Protein AF-A0A9D5FS60-F1 (afdb_monomer)

Foldseek 3Di:
DLLVVLVVQLVVVLVVCVVVVVVVLNVLSCVLSVCSVVCVVPPDPPVLVSNLVSVVVSCVVPVPDGDPSNVSSPDPDNPPD

pLDDT: mean 83.56, std 12.33, range [43.81, 96.12]

Secondary structure (DSSP, 8-state):
-HHHHHHHHHHHHHHHHHHTT-HHHHHHHHHHHTTHHHHHHS--TTHHHHHHHHHHHHHHH--SSS--HHHHHH-S-TT--

Nearest PDB structures (foldseek):
  8ubd-assembly1_C  TM=4.382E-01  e=5.506E+00  Bordetella phage BPP-1

Structure (mmCIF, N/CA/C/O backbone):
data_AF-A0A9D5FS60-F1
#
_entry.id   AF-A0A9D5FS60-F1
#
loop_
_atom_site.group_PDB
_atom_site.id
_atom_site.type_symbol
_atom_site.label_atom_id
_atom_site.label_alt_id
_atom_site.label_comp_id
_atom_site.label_asym_id
_atom_site.label_entity_id
_atom_site.label_seq_id
_atom_site.pdbx_PDB_ins_code
_atom_site.Cartn_x
_atom_site.Cartn_y
_atom_site.Cartn_z
_atom_site.occupancy
_atom_site.B_iso_or_equiv
_atom_site.auth_seq_id
_atom_site.auth_comp_id
_atom_site.auth_asym_id
_atom_site.auth_atom_id
_atom_site.pdbx_PDB_model_num
ATOM 1 N N . MET A 1 1 ? 6.978 -10.434 -11.509 1.00 63.78 1 MET A N 1
ATOM 2 C CA . MET A 1 1 ? 6.687 -11.312 -10.348 1.00 63.78 1 MET A CA 1
ATOM 3 C C . MET A 1 1 ? 6.637 -10.565 -9.013 1.00 63.78 1 MET A C 1
ATOM 5 O O . MET A 1 1 ? 5.628 -10.686 -8.337 1.00 63.78 1 MET A O 1
ATOM 9 N N . ARG A 1 2 ? 7.640 -9.754 -8.633 1.00 77.69 2 ARG A N 1
ATOM 10 C CA . ARG A 1 2 ? 7.651 -9.057 -7.323 1.00 77.69 2 ARG A CA 1
ATOM 11 C C . ARG A 1 2 ? 6.475 -8.102 -7.088 1.00 77.69 2 ARG A C 1
ATOM 13 O O . ARG A 1 2 ? 5.845 -8.170 -6.045 1.00 77.69 2 ARG A O 1
ATOM 20 N N . LEU A 1 3 ? 6.132 -7.267 -8.068 1.00 82.44 3 LEU A N 1
ATOM 21 C CA . LEU A 1 3 ? 4.991 -6.347 -7.956 1.00 82.44 3 LEU A CA 1
ATOM 22 C C . LEU A 1 3 ? 3.643 -7.071 -7.827 1.00 82.44 3 LEU A C 1
ATOM 24 O O . LEU A 1 3 ? 2.803 -6.668 -7.034 1.00 82.44 3 LEU A O 1
ATOM 28 N N . LEU A 1 4 ? 3.456 -8.173 -8.563 1.00 85.19 4 LEU A N 1
ATOM 29 C CA . LEU A 1 4 ? 2.265 -9.022 -8.435 1.00 85.19 4 LEU A CA 1
ATOM 30 C C . LEU A 1 4 ? 2.177 -9.651 -7.041 1.00 85.19 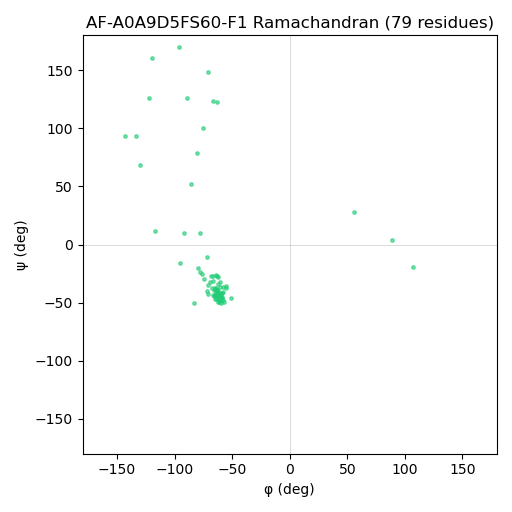4 LEU A C 1
ATOM 32 O O . LEU A 1 4 ? 1.094 -9.728 -6.472 1.00 85.19 4 LEU A O 1
ATOM 36 N N . PHE A 1 5 ? 3.314 -10.063 -6.474 1.00 84.44 5 PHE A N 1
ATOM 37 C CA . PHE A 1 5 ? 3.372 -10.556 -5.101 1.00 84.44 5 PHE A CA 1
ATOM 38 C C . PHE A 1 5 ? 3.012 -9.460 -4.086 1.00 84.44 5 PHE A C 1
ATOM 40 O O . PHE A 1 5 ? 2.218 -9.709 -3.182 1.00 84.44 5 PHE A O 1
ATOM 47 N N . ILE A 1 6 ? 3.526 -8.239 -4.262 1.00 87.25 6 ILE A N 1
ATOM 48 C CA . ILE A 1 6 ? 3.177 -7.083 -3.419 1.00 87.25 6 ILE A CA 1
ATOM 49 C C . ILE A 1 6 ? 1.680 -6.788 -3.499 1.00 87.25 6 ILE A C 1
ATOM 51 O O . ILE A 1 6 ? 1.039 -6.679 -2.459 1.00 87.25 6 ILE A O 1
ATOM 55 N N . LEU A 1 7 ? 1.106 -6.747 -4.705 1.00 90.38 7 LEU A N 1
ATOM 56 C CA . LEU A 1 7 ? -0.337 -6.590 -4.900 1.00 90.38 7 LEU A CA 1
ATOM 57 C C . LEU A 1 7 ? -1.124 -7.703 -4.206 1.00 90.38 7 LEU A C 1
ATOM 59 O O . LEU A 1 7 ? -2.063 -7.419 -3.469 1.00 90.38 7 LEU A O 1
ATOM 63 N N . HIS A 1 8 ? -0.722 -8.963 -4.380 1.00 89.81 8 HIS A N 1
ATOM 64 C CA . HIS A 1 8 ? -1.367 -10.091 -3.713 1.00 89.81 8 HIS A CA 1
ATOM 65 C C . HIS A 1 8 ? -1.360 -9.929 -2.185 1.00 89.81 8 HIS A C 1
ATOM 67 O O . HIS A 1 8 ? -2.405 -10.049 -1.547 1.00 89.81 8 HIS A O 1
ATOM 73 N N . ARG A 1 9 ? -0.205 -9.617 -1.584 1.00 90.25 9 ARG A N 1
ATOM 74 C CA . ARG A 1 9 ? -0.089 -9.417 -0.130 1.00 90.25 9 ARG A CA 1
ATOM 75 C C . ARG A 1 9 ? -0.859 -8.192 0.348 1.00 90.25 9 ARG A C 1
ATOM 77 O O . ARG A 1 9 ? -1.518 -8.272 1.379 1.00 90.25 9 ARG A O 1
ATOM 84 N N . GLY A 1 10 ? -0.840 -7.113 -0.427 1.00 92.19 10 GLY A N 1
ATOM 85 C CA . GLY A 1 10 ? -1.621 -5.911 -0.170 1.00 92.19 10 GLY A CA 1
ATOM 86 C C . GLY A 1 10 ? -3.120 -6.200 -0.112 1.00 92.19 10 GLY A C 1
ATOM 87 O O . GLY A 1 10 ? -3.785 -5.826 0.848 1.00 92.19 10 GLY A O 1
ATOM 88 N N . LEU A 1 11 ? -3.643 -6.973 -1.067 1.00 94.00 11 LEU A N 1
ATOM 89 C CA . LEU A 1 11 ? -5.045 -7.406 -1.071 1.00 94.00 11 LEU A CA 1
ATOM 90 C C . LEU A 1 11 ? -5.390 -8.302 0.131 1.00 94.00 11 LEU A C 1
ATOM 92 O O . LEU A 1 11 ? -6.471 -8.175 0.711 1.00 94.00 11 LEU A O 1
ATOM 96 N N . VAL A 1 12 ? -4.478 -9.195 0.533 1.00 93.50 12 VAL A N 1
ATOM 97 C CA . VAL A 1 12 ? -4.658 -10.017 1.741 1.00 93.50 12 VAL A CA 1
ATOM 98 C C . VAL A 1 12 ? -4.740 -9.138 2.991 1.00 93.50 12 VAL A C 1
ATOM 100 O O . VAL A 1 12 ? -5.620 -9.361 3.822 1.00 93.50 12 VAL A O 1
ATOM 103 N N . GLU A 1 13 ? -3.871 -8.135 3.120 1.00 93.44 13 GLU A N 1
ATOM 104 C CA . GLU A 1 13 ? -3.879 -7.210 4.257 1.00 93.44 13 GLU A CA 1
ATOM 105 C C . GLU A 1 13 ? -5.131 -6.331 4.267 1.00 93.44 13 GLU A C 1
ATOM 107 O O . GLU A 1 13 ? -5.784 -6.246 5.303 1.00 93.44 13 GLU A O 1
ATOM 112 N N . ILE A 1 14 ? -5.554 -5.791 3.117 1.00 94.88 14 ILE A N 1
ATOM 113 C CA . ILE A 1 14 ? -6.826 -5.060 2.976 1.00 94.88 14 ILE A CA 1
ATOM 114 C C . ILE A 1 14 ? -7.995 -5.882 3.530 1.00 94.88 14 ILE A C 1
ATOM 116 O O . ILE A 1 14 ? -8.800 -5.366 4.306 1.00 94.88 14 ILE A O 1
ATOM 120 N N . ARG A 1 15 ? -8.077 -7.176 3.191 1.00 95.19 15 ARG A N 1
ATOM 121 C CA . ARG A 1 15 ? -9.140 -8.058 3.695 1.00 95.19 15 ARG A CA 1
ATOM 122 C C . ARG A 1 15 ? -9.096 -8.208 5.218 1.00 95.19 15 ARG A C 1
ATOM 124 O O . ARG A 1 15 ? -10.146 -8.184 5.860 1.00 95.19 15 ARG A O 1
ATOM 131 N N . LEU A 1 16 ? -7.906 -8.376 5.797 1.00 94.19 16 LEU A N 1
ATOM 132 C CA . LEU A 1 16 ? -7.734 -8.495 7.251 1.00 94.19 16 LEU A CA 1
ATOM 133 C C . LEU A 1 16 ? -8.109 -7.189 7.966 1.00 94.19 16 LEU A C 1
ATOM 135 O O . LEU A 1 16 ? -8.833 -7.212 8.960 1.00 94.19 16 LEU A O 1
ATOM 139 N N . LEU A 1 17 ? -7.671 -6.052 7.427 1.00 95.00 17 LEU A N 1
ATOM 140 C CA . LEU A 1 17 ? -7.961 -4.722 7.957 1.00 95.00 17 LEU A CA 1
ATOM 141 C C . LEU A 1 17 ? -9.453 -4.387 7.893 1.00 95.00 17 LEU A C 1
ATOM 143 O O . LEU A 1 17 ? -9.997 -3.849 8.859 1.00 95.00 17 LEU A O 1
ATOM 147 N N . ALA A 1 18 ? -10.124 -4.747 6.797 1.00 93.88 18 ALA A N 1
ATOM 148 C CA . ALA A 1 18 ? -11.567 -4.589 6.654 1.00 93.88 18 ALA A CA 1
ATOM 149 C C . ALA A 1 18 ? -12.328 -5.402 7.715 1.00 93.88 18 ALA A C 1
ATOM 151 O O . ALA A 1 18 ? -13.218 -4.867 8.372 1.00 93.88 18 ALA A O 1
ATOM 152 N N . GLY A 1 19 ? -11.928 -6.659 7.955 1.00 93.62 19 GLY A N 1
ATOM 153 C CA . GLY A 1 19 ? -12.511 -7.498 9.012 1.00 93.62 19 GLY A CA 1
ATOM 154 C C . GLY A 1 19 ? -12.298 -6.950 10.429 1.00 93.62 19 GLY A C 1
ATOM 155 O O . GLY A 1 19 ? -13.119 -7.184 11.310 1.00 93.62 19 GLY A O 1
ATOM 156 N N . ALA A 1 20 ? -11.227 -6.182 10.643 1.00 93.62 20 ALA A N 1
ATOM 157 C CA . ALA A 1 20 ? -10.926 -5.500 11.900 1.00 93.62 20 ALA A CA 1
ATOM 158 C C . ALA A 1 20 ? -11.482 -4.059 11.977 1.00 93.62 20 ALA A C 1
ATOM 160 O O . ALA A 1 20 ? -11.105 -3.311 12.883 1.00 93.62 20 ALA A O 1
ATOM 161 N N . CYS A 1 21 ? -12.334 -3.643 11.031 1.00 93.62 21 CYS A N 1
ATOM 162 C CA . CYS A 1 21 ? -12.904 -2.291 10.930 1.00 93.62 21 CYS A CA 1
ATOM 163 C C . CYS A 1 21 ? -11.854 -1.159 10.867 1.00 93.62 21 CYS A C 1
ATOM 165 O O . CYS A 1 21 ? -12.111 -0.023 11.277 1.00 93.62 21 CYS A O 1
ATOM 167 N N . ARG A 1 22 ? -10.654 -1.434 10.341 1.00 93.19 22 ARG A N 1
ATOM 168 C CA . ARG A 1 22 ? -9.548 -0.467 10.197 1.00 93.19 22 ARG A CA 1
ATOM 169 C C . ARG A 1 22 ? -9.663 0.333 8.894 1.00 93.19 22 ARG A C 1
ATOM 171 O O . ARG A 1 22 ? -8.705 0.435 8.134 1.00 93.19 22 ARG A O 1
ATOM 178 N N . ASN A 1 23 ? -10.825 0.932 8.639 1.00 94.19 23 ASN A N 1
ATOM 179 C CA . ASN A 1 23 ? -11.179 1.520 7.335 1.00 94.19 23 ASN A CA 1
ATOM 180 C C . ASN A 1 23 ? -10.171 2.558 6.816 1.00 94.19 23 ASN A C 1
ATOM 182 O O . ASN A 1 23 ? -9.868 2.576 5.630 1.00 94.19 23 ASN A O 1
ATOM 186 N N . LYS A 1 24 ? -9.598 3.385 7.699 1.00 95.19 24 LYS A N 1
ATOM 187 C CA . LYS A 1 24 ? -8.571 4.362 7.303 1.00 95.19 24 LYS A CA 1
ATOM 188 C C . LYS A 1 24 ? -7.309 3.684 6.758 1.00 95.19 24 LYS A C 1
ATOM 190 O O . LYS A 1 24 ? -6.796 4.093 5.728 1.00 95.19 24 LYS A O 1
ATOM 195 N N . GLN A 1 25 ? -6.858 2.622 7.424 1.00 94.94 25 GLN A N 1
ATOM 196 C CA . GLN A 1 25 ? -5.683 1.863 7.001 1.00 94.94 25 GLN A CA 1
ATOM 197 C C . GLN A 1 25 ? -5.950 1.086 5.705 1.00 94.94 25 GLN A C 1
ATOM 199 O O . GLN A 1 25 ? -5.047 0.945 4.892 1.00 94.94 25 GLN A O 1
ATOM 204 N N . VAL A 1 26 ? -7.193 0.636 5.482 1.00 95.31 26 VAL A N 1
ATOM 205 C CA . VAL A 1 26 ? -7.615 0.064 4.193 1.00 95.31 26 VAL A CA 1
ATOM 206 C C . VAL A 1 26 ? -7.444 1.079 3.064 1.00 95.31 26 VAL A C 1
ATOM 208 O O . VAL A 1 26 ? -6.831 0.741 2.057 1.00 95.31 26 VAL A O 1
ATOM 211 N N . SER A 1 27 ? -7.956 2.303 3.231 1.00 96.12 27 SER A N 1
ATOM 212 C CA . SER A 1 27 ? -7.81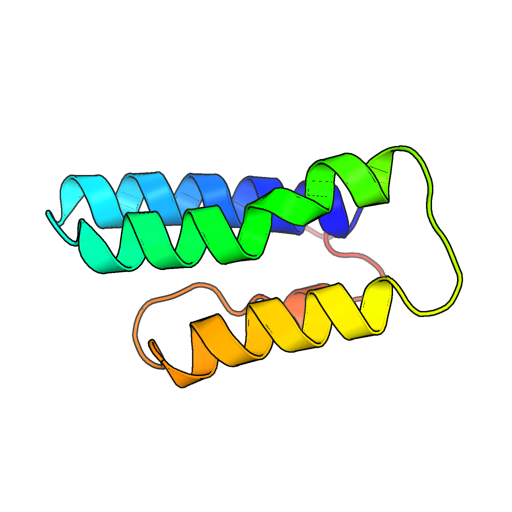2 3.361 2.223 1.00 96.12 27 SER A CA 1
ATOM 213 C C . SER A 1 27 ? -6.346 3.706 1.979 1.00 96.12 27 SER A C 1
ATOM 215 O O . SER A 1 27 ? -5.896 3.657 0.844 1.00 96.12 27 SER A O 1
ATOM 217 N N . ASP A 1 28 ? -5.577 3.935 3.047 1.00 94.75 28 ASP A N 1
ATOM 218 C CA . ASP A 1 28 ? -4.157 4.278 2.931 1.00 94.75 28 ASP A CA 1
ATOM 219 C C . ASP A 1 28 ? -3.334 3.173 2.235 1.00 94.75 28 ASP A C 1
ATOM 221 O O . ASP A 1 28 ? -2.411 3.470 1.477 1.00 94.75 28 ASP A O 1
ATOM 225 N N . LEU A 1 29 ? -3.658 1.895 2.475 1.00 94.38 29 LEU A N 1
ATOM 226 C CA . LEU A 1 29 ? -3.011 0.777 1.785 1.00 94.38 29 LEU A CA 1
ATOM 227 C C . LEU A 1 2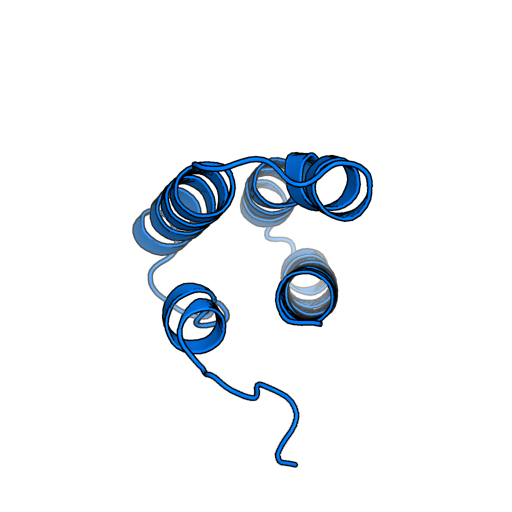9 ? -3.445 0.685 0.317 1.00 94.38 29 LEU A C 1
ATOM 229 O O . LEU A 1 29 ? -2.615 0.406 -0.543 1.00 94.38 29 LEU A O 1
ATOM 233 N N . ALA A 1 30 ? -4.725 0.909 0.016 1.00 94.56 30 ALA A N 1
ATOM 234 C CA . ALA A 1 30 ? -5.215 0.914 -1.360 1.00 94.56 30 ALA A CA 1
ATOM 235 C C . ALA A 1 30 ?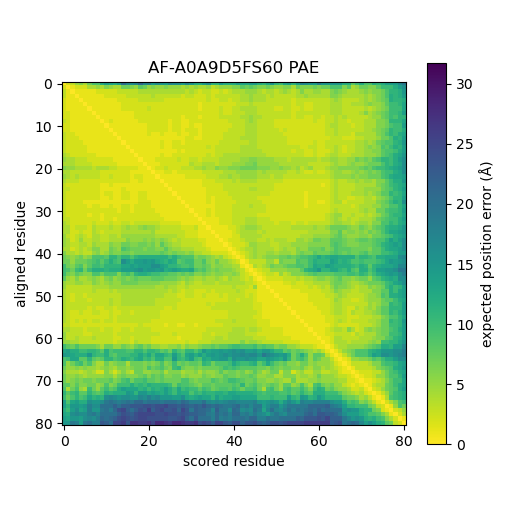 -4.526 2.008 -2.191 1.00 94.56 30 ALA A C 1
ATOM 237 O O . ALA A 1 30 ? -4.025 1.707 -3.274 1.00 94.56 30 ALA A O 1
ATOM 238 N N . ASP A 1 31 ? -4.406 3.218 -1.641 1.00 93.69 31 ASP A N 1
ATOM 239 C CA . ASP A 1 31 ? -3.723 4.346 -2.282 1.00 93.69 31 ASP A CA 1
ATOM 240 C C . ASP A 1 31 ? -2.241 4.023 -2.549 1.00 93.69 31 ASP A C 1
ATOM 242 O O . ASP A 1 31 ? -1.716 4.275 -3.633 1.00 93.69 31 ASP A O 1
ATOM 246 N N . ALA A 1 32 ? -1.556 3.381 -1.594 1.00 92.38 32 ALA A N 1
ATOM 247 C CA . ALA A 1 32 ? -0.158 2.975 -1.763 1.00 92.38 32 ALA A CA 1
ATOM 248 C C . ALA A 1 32 ? 0.049 1.926 -2.876 1.00 92.38 32 ALA A C 1
ATOM 250 O O . ALA A 1 32 ? 1.138 1.837 -3.450 1.00 92.38 32 ALA A O 1
ATOM 251 N N . LEU A 1 33 ? -0.974 1.121 -3.182 1.00 92.50 33 LEU A N 1
ATOM 252 C CA . LEU A 1 33 ? -0.921 0.059 -4.192 1.00 92.50 33 LEU A CA 1
ATOM 253 C C . LEU A 1 33 ? -1.444 0.501 -5.566 1.00 92.50 33 LEU A C 1
ATOM 255 O O . LEU A 1 33 ? -1.178 -0.191 -6.551 1.00 92.50 33 LEU A O 1
ATOM 259 N N . GLU A 1 34 ? -2.163 1.624 -5.648 1.00 91.69 34 GLU A N 1
ATOM 260 C CA . GLU A 1 34 ? -2.895 2.083 -6.839 1.00 91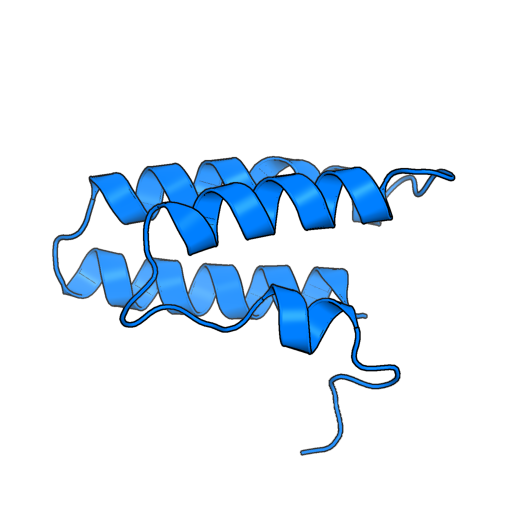.69 34 GLU A CA 1
ATOM 261 C C . GLU A 1 34 ? -2.012 2.207 -8.087 1.00 91.69 34 GLU A C 1
ATOM 263 O O . GLU A 1 34 ? -2.439 1.886 -9.196 1.00 91.69 34 GLU A O 1
ATOM 268 N N . LEU A 1 35 ? -0.757 2.624 -7.914 1.00 86.00 35 LEU A N 1
ATOM 269 C CA . LEU A 1 35 ? 0.168 2.834 -9.028 1.00 86.00 35 LEU A CA 1
ATOM 270 C C . LEU A 1 35 ? 0.760 1.523 -9.565 1.00 86.00 35 LEU A C 1
ATOM 272 O O . LEU A 1 35 ? 1.146 1.453 -10.731 1.00 86.00 35 LEU A O 1
ATOM 276 N N . ILE A 1 36 ? 0.801 0.456 -8.759 1.00 87.12 36 ILE A N 1
ATOM 277 C CA . ILE A 1 36 ? 1.491 -0.796 -9.108 1.00 87.12 36 ILE A CA 1
ATOM 278 C C . ILE A 1 36 ? 0.939 -1.455 -10.390 1.00 87.12 36 ILE A C 1
ATOM 280 O O . ILE A 1 36 ? 1.748 -1.903 -11.206 1.00 87.12 36 ILE A O 1
ATOM 284 N N . PRO A 1 37 ? -0.386 -1.524 -10.635 1.00 86.31 37 PRO A N 1
ATOM 285 C CA . PRO A 1 37 ? -0.929 -2.027 -11.897 1.00 86.31 37 PRO A CA 1
ATOM 286 C C . PRO A 1 37 ? -0.450 -1.257 -13.133 1.00 86.31 37 PRO A C 1
ATOM 288 O O . PRO A 1 37 ? -0.195 -1.875 -14.164 1.00 86.31 37 PRO A O 1
ATOM 291 N N . GLY A 1 38 ? -0.288 0.067 -13.035 1.00 85.12 38 GLY A N 1
ATOM 292 C CA . GLY A 1 38 ? 0.268 0.882 -14.120 1.00 85.12 38 GLY A CA 1
ATOM 293 C C . GLY A 1 38 ? 1.724 0.515 -14.412 1.00 85.12 38 GLY A C 1
ATOM 294 O O . GLY A 1 38 ? 2.089 0.281 -15.561 1.00 85.12 38 GLY A O 1
ATOM 295 N N . LEU A 1 39 ? 2.517 0.336 -13.354 1.00 83.38 39 LEU A N 1
ATOM 296 C CA . LEU A 1 39 ? 3.928 -0.057 -13.442 1.00 83.38 39 LEU A CA 1
ATOM 297 C C . LEU A 1 39 ? 4.130 -1.482 -13.979 1.00 83.38 39 LEU A C 1
ATOM 299 O O . LEU A 1 39 ? 5.162 -1.794 -14.565 1.00 83.38 39 LEU A O 1
ATOM 303 N N . LEU A 1 40 ? 3.152 -2.374 -13.787 1.00 80.81 40 LEU A N 1
ATOM 304 C CA . LEU A 1 40 ? 3.170 -3.715 -14.380 1.00 80.81 40 LEU A CA 1
ATOM 305 C C . LEU A 1 40 ? 3.007 -3.695 -15.902 1.00 80.81 40 LEU A C 1
ATOM 307 O O . LEU A 1 40 ? 3.438 -4.644 -16.558 1.00 80.81 40 LEU A O 1
ATOM 311 N N . LYS A 1 41 ? 2.350 -2.666 -16.442 1.00 82.75 41 LYS A N 1
ATOM 312 C CA . LYS A 1 41 ? 2.099 -2.521 -17.874 1.00 82.75 41 LYS A CA 1
ATOM 313 C C . LYS A 1 41 ? 3.304 -1.906 -18.582 1.00 82.75 41 LYS A C 1
ATOM 315 O O . LYS A 1 41 ? 3.771 -2.483 -19.557 1.00 82.75 41 LYS A O 1
ATOM 320 N N . ASP A 1 42 ? 3.804 -0.786 -18.062 1.00 80.25 42 ASP A N 1
ATOM 321 C CA . ASP A 1 42 ? 4.860 0.014 -18.687 1.00 80.25 42 ASP A CA 1
ATOM 322 C C . ASP A 1 42 ? 5.928 0.373 -17.636 1.00 80.25 42 ASP A C 1
ATOM 324 O O . ASP A 1 42 ? 5.788 1.345 -16.897 1.00 80.25 42 ASP A O 1
ATOM 328 N N . TRP A 1 43 ? 6.980 -0.447 -17.545 1.00 80.62 43 TRP A N 1
ATOM 329 C CA . TRP A 1 43 ? 8.047 -0.301 -16.547 1.00 80.62 43 TRP A CA 1
ATOM 330 C C . TRP A 1 43 ? 9.183 0.597 -17.050 1.00 80.62 43 TRP A C 1
ATOM 332 O O . TRP A 1 43 ? 9.787 0.309 -18.086 1.00 80.62 43 TRP A O 1
ATOM 342 N N . HIS A 1 44 ? 9.521 1.626 -16.278 1.00 80.75 44 HIS A N 1
ATOM 343 C CA . HIS A 1 44 ? 10.588 2.583 -16.554 1.00 80.75 44 HIS A CA 1
ATOM 344 C C . HIS A 1 44 ? 11.660 2.586 -15.454 1.00 80.75 44 HIS A C 1
ATOM 346 O O . HIS A 1 44 ? 11.457 2.144 -14.317 1.00 80.75 44 HIS A O 1
ATOM 352 N N . ASP A 1 45 ? 12.836 3.110 -15.798 1.00 75.56 45 ASP A N 1
ATOM 353 C CA . ASP A 1 45 ? 13.906 3.332 -14.831 1.00 75.56 45 ASP A CA 1
ATOM 354 C C . ASP A 1 45 ? 13.459 4.358 -13.775 1.00 75.56 45 ASP A C 1
ATOM 356 O O . ASP A 1 45 ? 13.095 5.486 -14.097 1.00 75.56 45 ASP A O 1
ATOM 360 N N . GLY A 1 46 ? 13.494 3.962 -12.498 1.00 75.12 46 GLY A N 1
ATOM 361 C CA . GLY A 1 46 ? 13.076 4.790 -11.355 1.00 75.12 46 GLY A CA 1
ATOM 362 C C . GLY A 1 46 ? 11.748 4.377 -10.711 1.00 75.12 46 GLY A C 1
ATOM 363 O O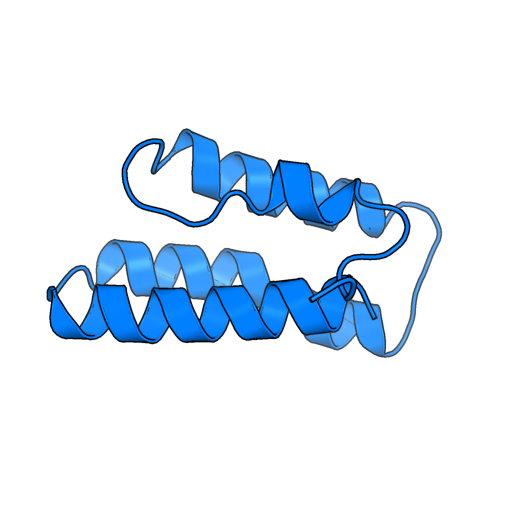 . GLY A 1 46 ? 11.546 4.643 -9.524 1.00 75.12 46 GLY A O 1
ATOM 364 N N . ASP A 1 47 ? 10.902 3.621 -11.414 1.00 82.62 47 ASP A N 1
ATOM 365 C CA . ASP A 1 47 ? 9.592 3.182 -10.907 1.00 82.62 47 ASP A CA 1
ATOM 366 C C . ASP A 1 47 ? 9.709 2.325 -9.636 1.00 82.62 47 ASP A C 1
ATOM 368 O O . ASP A 1 47 ? 8.880 2.396 -8.726 1.00 82.62 47 ASP A O 1
ATOM 372 N N . MET A 1 48 ? 10.793 1.550 -9.515 1.00 81.44 48 MET A N 1
ATOM 373 C CA . MET A 1 48 ? 11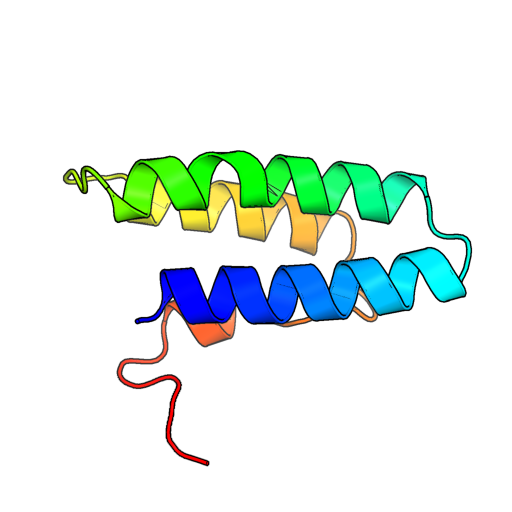.061 0.759 -8.311 1.00 81.44 48 MET A CA 1
ATOM 374 C C . MET A 1 48 ? 11.281 1.628 -7.070 1.00 81.44 48 MET A C 1
ATOM 376 O O . MET A 1 48 ? 10.847 1.248 -5.982 1.00 81.44 48 MET A O 1
ATOM 380 N N . GLU A 1 49 ? 11.945 2.777 -7.212 1.00 85.31 49 GLU A N 1
ATOM 381 C CA . GLU A 1 49 ? 12.161 3.693 -6.089 1.00 85.31 49 GLU A CA 1
ATOM 382 C C . GLU A 1 49 ? 10.857 4.374 -5.684 1.00 85.31 49 GLU A C 1
ATOM 384 O O . GLU A 1 49 ? 10.609 4.559 -4.492 1.00 85.31 49 GLU A O 1
ATOM 389 N N . GLN A 1 50 ? 9.978 4.665 -6.647 1.00 85.88 50 GLN A N 1
ATOM 390 C CA . GLN A 1 50 ? 8.654 5.203 -6.355 1.00 85.88 50 GLN A CA 1
ATOM 391 C C . GLN A 1 50 ? 7.805 4.197 -5.566 1.00 85.88 50 GLN A C 1
ATOM 393 O O . GLN A 1 50 ? 7.259 4.543 -4.518 1.00 85.88 50 GLN A O 1
ATOM 398 N N . VAL A 1 51 ? 7.767 2.930 -5.998 1.00 86.25 51 VAL A N 1
ATOM 399 C CA . VAL A 1 51 ? 7.087 1.847 -5.260 1.00 86.25 51 VAL A CA 1
ATOM 400 C C . VAL A 1 51 ? 7.674 1.688 -3.863 1.00 86.25 51 VAL A C 1
ATOM 402 O O . VAL A 1 51 ? 6.934 1.587 -2.885 1.00 86.25 51 VAL A O 1
ATOM 405 N N . ARG A 1 52 ? 9.006 1.699 -3.744 1.00 87.38 52 ARG A N 1
ATOM 406 C CA . ARG A 1 52 ? 9.685 1.607 -2.450 1.00 87.38 52 ARG A CA 1
ATOM 407 C C . ARG A 1 52 ? 9.297 2.767 -1.536 1.00 87.38 52 ARG A C 1
ATOM 409 O O . ARG A 1 52 ? 9.014 2.537 -0.365 1.00 87.38 52 ARG A O 1
ATOM 416 N N . SER A 1 53 ? 9.268 3.989 -2.061 1.00 89.81 53 SER A N 1
ATOM 417 C CA . SER A 1 53 ? 8.903 5.188 -1.306 1.00 89.81 53 SER A CA 1
ATOM 418 C C . SER A 1 53 ? 7.475 5.097 -0.764 1.00 89.81 53 SER A C 1
ATOM 420 O O . SER A 1 53 ? 7.275 5.284 0.433 1.00 89.81 53 SER A O 1
ATOM 422 N N . LEU A 1 54 ? 6.508 4.709 -1.598 1.00 89.75 54 LEU A N 1
ATOM 423 C CA . LEU A 1 54 ? 5.099 4.594 -1.206 1.00 89.75 54 LEU A CA 1
ATOM 424 C C . LEU A 1 54 ? 4.872 3.510 -0.150 1.00 89.75 54 LEU A C 1
ATOM 426 O O . LEU A 1 54 ? 4.229 3.757 0.871 1.00 89.75 54 LEU A O 1
ATOM 430 N N . LEU A 1 55 ? 5.456 2.326 -0.358 1.00 89.38 55 LEU A N 1
ATOM 431 C CA . LEU A 1 55 ? 5.383 1.231 0.610 1.00 89.38 55 LEU A CA 1
ATOM 432 C C . LEU A 1 55 ? 6.041 1.614 1.937 1.00 89.38 55 LEU A C 1
ATOM 434 O O . LEU A 1 55 ? 5.496 1.314 2.998 1.00 89.38 55 LEU A O 1
ATOM 438 N N . LYS A 1 56 ? 7.172 2.326 1.887 1.00 90.81 56 LYS A N 1
ATOM 439 C CA . LYS A 1 56 ? 7.833 2.853 3.081 1.00 90.81 56 LYS A CA 1
ATOM 440 C C . LYS A 1 56 ? 6.942 3.847 3.819 1.00 90.81 56 LYS A C 1
ATOM 442 O O . LYS A 1 56 ? 6.781 3.719 5.025 1.00 90.81 56 LYS A O 1
ATOM 447 N N . THR A 1 57 ? 6.330 4.800 3.117 1.00 91.88 57 THR A N 1
ATOM 448 C CA . THR A 1 57 ? 5.411 5.771 3.728 1.00 91.88 57 THR A CA 1
ATOM 449 C C . THR A 1 57 ? 4.237 5.081 4.420 1.00 91.88 57 THR A C 1
ATOM 451 O O . THR A 1 57 ? 3.879 5.465 5.534 1.00 91.88 57 THR A O 1
ATOM 454 N N . TYR A 1 58 ? 3.666 4.043 3.803 1.00 92.00 58 TYR A N 1
ATOM 455 C CA . TYR A 1 58 ? 2.617 3.243 4.432 1.00 92.00 58 TYR A CA 1
ATOM 456 C C . TYR A 1 58 ? 3.120 2.531 5.699 1.00 92.00 58 TYR A C 1
ATOM 458 O O . TYR A 1 58 ? 2.500 2.643 6.757 1.00 92.00 58 TYR A O 1
ATOM 466 N N . GLN A 1 59 ? 4.261 1.840 5.626 1.00 90.31 59 GLN A N 1
ATOM 467 C CA . GLN A 1 59 ? 4.806 1.087 6.760 1.00 90.31 59 GLN A CA 1
ATOM 468 C C . GLN A 1 59 ? 5.268 1.980 7.917 1.00 90.31 59 GLN A C 1
ATOM 470 O O . GLN A 1 59 ? 5.036 1.639 9.074 1.00 90.31 59 GLN A O 1
ATOM 475 N N . ASP A 1 60 ? 5.850 3.145 7.631 1.00 91.69 60 ASP A N 1
ATOM 476 C CA . ASP A 1 60 ? 6.225 4.127 8.654 1.00 91.69 60 ASP A CA 1
ATOM 477 C C . ASP A 1 60 ? 4.985 4.642 9.409 1.00 91.69 60 ASP A C 1
ATOM 479 O O . ASP A 1 60 ? 5.039 4.902 10.612 1.00 91.69 60 ASP A O 1
ATOM 483 N N . LYS A 1 61 ? 3.844 4.763 8.714 1.00 92.25 61 LYS A N 1
ATOM 484 C CA . LYS A 1 61 ? 2.556 5.160 9.302 1.00 92.25 61 LYS A CA 1
ATOM 485 C C . LYS A 1 61 ? 1.916 4.035 10.126 1.00 92.25 61 LYS A C 1
ATOM 487 O O . LYS A 1 61 ? 1.203 4.322 11.089 1.00 92.25 61 LYS A O 1
ATOM 492 N N . TYR A 1 62 ? 2.181 2.777 9.770 1.00 90.81 62 TYR A N 1
ATOM 493 C CA . TYR A 1 62 ? 1.609 1.577 10.389 1.00 90.81 62 TYR A CA 1
ATOM 494 C C . TYR A 1 62 ? 2.685 0.540 10.763 1.00 90.81 62 TYR A C 1
ATOM 496 O O . TYR A 1 62 ? 2.718 -0.554 10.199 1.00 90.81 62 TYR A O 1
ATOM 504 N N . PRO A 1 63 ? 3.547 0.836 11.755 1.00 80.50 63 PRO A N 1
ATOM 505 C CA . PRO A 1 63 ? 4.725 0.018 12.057 1.00 80.50 63 PRO A CA 1
ATOM 506 C C . PRO A 1 63 ? 4.413 -1.339 12.713 1.00 80.50 63 PRO A C 1
ATOM 508 O O . PRO A 1 63 ? 5.304 -2.174 12.846 1.00 80.50 63 PRO A O 1
ATOM 511 N N . VAL A 1 64 ? 3.173 -1.576 13.159 1.00 75.88 64 VAL A N 1
ATOM 512 C CA . VAL A 1 64 ? 2.776 -2.794 13.882 1.00 75.88 64 VAL A CA 1
ATOM 513 C C . VAL A 1 64 ? 1.645 -3.501 13.140 1.00 75.88 64 VAL A C 1
ATOM 515 O O . VAL A 1 64 ? 0.592 -2.915 12.902 1.00 75.88 64 VAL A O 1
ATOM 518 N N . GLY A 1 65 ? 1.840 -4.790 12.845 1.00 65.19 65 GLY A N 1
ATOM 519 C CA . GLY A 1 65 ? 0.776 -5.697 12.395 1.00 65.19 65 GLY A CA 1
ATOM 520 C C . GLY A 1 65 ? 0.518 -5.759 10.883 1.00 65.19 65 GLY A C 1
ATOM 521 O O . GLY A 1 65 ? -0.404 -6.466 10.483 1.00 65.19 65 GLY A O 1
ATOM 522 N N . GLY A 1 66 ? 1.310 -5.063 10.061 1.00 70.56 66 GLY A N 1
ATOM 523 C CA . GLY A 1 66 ? 1.258 -5.140 8.593 1.00 70.56 66 GLY A CA 1
ATOM 524 C C . GLY A 1 66 ? 2.289 -6.102 7.995 1.00 70.56 66 GLY A C 1
ATOM 525 O O . GLY A 1 66 ? 3.190 -6.583 8.689 1.00 70.56 66 GLY A O 1
ATOM 526 N N . PHE A 1 67 ? 2.177 -6.396 6.698 1.00 78.81 67 PHE A N 1
ATOM 527 C CA . PHE A 1 67 ? 3.203 -7.164 5.995 1.00 78.81 67 PHE A CA 1
ATOM 528 C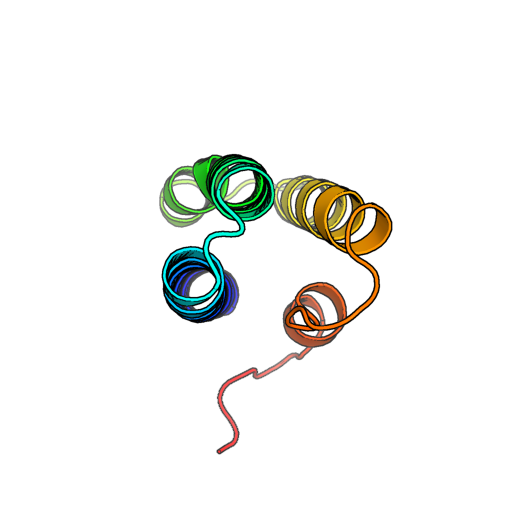 C . PHE A 1 67 ? 4.487 -6.357 5.792 1.00 78.81 67 PHE A C 1
ATOM 530 O O . PHE A 1 67 ? 4.466 -5.143 5.585 1.00 78.81 67 PHE A O 1
ATOM 537 N N . ASP A 1 68 ? 5.624 -7.058 5.794 1.00 80.88 68 ASP A N 1
ATOM 538 C CA . ASP A 1 68 ? 6.910 -6.443 5.482 1.00 80.88 68 ASP A CA 1
ATOM 539 C C . ASP A 1 68 ? 7.118 -6.309 3.962 1.00 80.88 68 ASP A C 1
ATOM 541 O O . ASP A 1 68 ? 7.775 -7.133 3.321 1.00 80.88 68 ASP A O 1
ATOM 545 N N . PHE A 1 69 ? 6.494 -5.296 3.360 1.00 80.25 69 PHE A N 1
ATOM 546 C CA . PHE A 1 69 ? 6.549 -5.070 1.918 1.00 80.25 69 PHE A CA 1
ATOM 547 C C . PHE A 1 69 ? 7.960 -4.723 1.427 1.00 80.25 69 PHE A C 1
ATOM 549 O O . PHE A 1 69 ? 8.357 -5.175 0.350 1.00 80.25 69 PHE A O 1
ATOM 556 N N . LEU A 1 70 ? 8.734 -3.957 2.203 1.00 78.56 70 LEU A N 1
ATOM 557 C CA . LEU A 1 70 ? 10.082 -3.536 1.821 1.00 78.56 70 LEU A CA 1
ATOM 558 C C . LEU A 1 70 ? 11.084 -4.690 1.846 1.00 78.56 70 LEU A C 1
ATOM 560 O O . LEU A 1 70 ? 11.852 -4.828 0.889 1.00 78.56 70 LEU A O 1
ATOM 564 N N . ALA A 1 71 ? 11.045 -5.551 2.870 1.00 77.06 71 ALA A N 1
ATOM 565 C CA . ALA A 1 71 ? 11.893 -6.743 2.899 1.00 77.06 71 ALA A CA 1
ATOM 566 C C . ALA A 1 71 ? 11.634 -7.639 1.676 1.00 77.06 71 ALA A C 1
ATOM 568 O O . ALA A 1 71 ? 12.567 -8.109 1.025 1.00 77.06 71 ALA A O 1
ATOM 569 N N . ARG A 1 72 ? 10.361 -7.793 1.292 1.00 70.25 72 ARG A N 1
ATOM 570 C CA . ARG A 1 72 ? 9.945 -8.636 0.160 1.00 70.25 72 ARG A CA 1
ATOM 571 C C . ARG A 1 72 ? 10.203 -8.016 -1.213 1.00 70.25 72 ARG A C 1
ATOM 573 O O . ARG A 1 72 ? 10.396 -8.748 -2.182 1.00 70.25 72 ARG A O 1
ATOM 580 N N . LEU A 1 73 ? 10.262 -6.689 -1.323 1.00 71.88 73 LEU A N 1
ATOM 581 C CA . LEU A 1 73 ? 10.641 -6.003 -2.565 1.00 71.88 73 LEU A CA 1
ATOM 582 C C . LEU A 1 73 ? 12.121 -6.266 -2.932 1.00 71.88 73 LEU A C 1
ATOM 584 O O . LEU A 1 73 ? 12.466 -6.334 -4.119 1.00 71.88 73 LEU A O 1
ATOM 588 N N . GLY A 1 74 ? 12.984 -6.444 -1.923 1.00 64.31 74 GLY A N 1
ATOM 589 C CA . GLY A 1 74 ? 14.412 -6.745 -2.080 1.00 64.31 74 GLY A CA 1
ATOM 590 C C . GLY A 1 74 ? 14.736 -8.210 -2.399 1.00 64.31 74 GLY A C 1
ATOM 591 O O . GLY A 1 74 ? 15.803 -8.489 -2.951 1.00 64.31 74 GLY A O 1
ATOM 592 N N . GLU A 1 75 ? 13.830 -9.147 -2.109 1.00 66.12 75 GLU A N 1
ATOM 593 C CA . GLU A 1 75 ? 14.070 -10.578 -2.310 1.00 66.12 75 GLU A CA 1
ATOM 594 C C . GLU A 1 75 ? 14.205 -10.920 -3.795 1.00 66.12 75 GLU A C 1
ATOM 596 O O . GLU A 1 75 ? 13.316 -10.665 -4.616 1.00 66.12 75 GLU A O 1
ATOM 601 N N . ARG A 1 76 ? 15.345 -11.527 -4.165 1.00 55.00 76 ARG A N 1
ATOM 602 C CA . ARG A 1 76 ? 15.641 -11.818 -5.571 1.00 55.00 76 ARG A CA 1
ATOM 603 C C . ARG A 1 76 ? 14.615 -12.782 -6.181 1.00 55.00 76 ARG A C 1
ATOM 605 O O . ARG A 1 76 ? 14.331 -12.661 -7.374 1.00 55.00 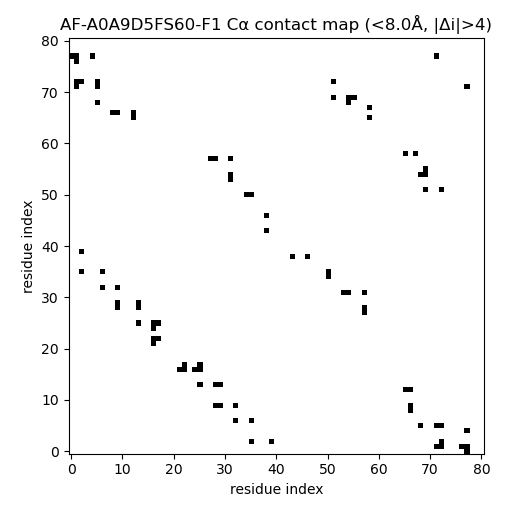76 ARG A O 1
ATOM 612 N N . ASN A 1 77 ? 14.018 -13.628 -5.336 1.00 54.19 77 ASN A N 1
ATOM 613 C CA . ASN A 1 77 ? 13.032 -14.645 -5.668 1.00 54.19 77 ASN A CA 1
ATOM 614 C C . ASN A 1 77 ? 11.962 -14.764 -4.548 1.00 54.19 77 ASN A C 1
ATOM 616 O O . ASN A 1 77 ? 12.182 -15.482 -3.581 1.00 54.19 77 ASN A O 1
ATOM 620 N N . PRO A 1 78 ? 10.813 -14.069 -4.632 1.00 53.88 78 PRO A N 1
ATOM 621 C CA . PRO A 1 78 ? 9.797 -14.061 -3.565 1.00 53.88 78 PRO A CA 1
ATOM 622 C C . PRO A 1 78 ? 8.914 -15.331 -3.516 1.00 53.88 78 PRO A C 1
ATOM 624 O O . PRO A 1 78 ? 7.884 -15.327 -2.847 1.00 53.88 78 PRO A O 1
ATOM 627 N N . LEU A 1 79 ? 9.254 -16.381 -4.277 1.00 51.97 79 LEU A N 1
ATOM 628 C CA . LEU A 1 79 ? 8.420 -17.574 -4.505 1.00 51.97 79 LEU A CA 1
ATOM 629 C C . LEU A 1 79 ? 9.034 -18.883 -3.983 1.00 51.97 79 LEU A C 1
ATOM 631 O O . LEU A 1 79 ? 8.531 -19.952 -4.324 1.00 51.97 79 LEU A O 1
ATOM 635 N N . GLU A 1 80 ? 10.098 -18.839 -3.182 1.00 43.81 80 GLU A N 1
ATOM 636 C CA . GLU A 1 80 ? 10.528 -20.049 -2.471 1.00 43.81 80 GLU A CA 1
ATOM 637 C C . GLU A 1 80 ? 9.565 -20.287 -1.301 1.00 43.81 80 GLU A C 1
ATOM 639 O O . GLU A 1 80 ? 9.596 -19.578 -0.294 1.00 43.81 80 GLU A O 1
ATOM 644 N N . PHE A 1 81 ? 8.625 -21.209 -1.534 1.00 46.25 81 PHE A N 1
ATOM 645 C CA . PHE A 1 81 ? 7.705 -21.763 -0.543 1.00 46.25 81 PHE A CA 1
ATOM 646 C C . PHE A 1 81 ? 8.433 -22.718 0.399 1.00 46.25 81 PHE A C 1
ATOM 648 O O . PHE A 1 81 ? 9.235 -23.536 -0.109 1.00 46.25 81 PHE A O 1
#

Solvent-accessible surface area (backbone atoms only — not comparable to full-atom values): 4941 Å² total; per-residue (Å²): 110,65,67,60,51,50,50,51,53,48,54,54,48,39,54,54,31,53,77,68,69,36,58,70,59,31,51,54,51,48,62,54,49,62,60,52,67,57,46,71,75,63,77,58,96,61,52,66,59,54,52,50,51,37,51,45,56,50,40,72,74,43,80,71,94,64,81,67,59,68,68,52,68,68,44,94,67,85,75,83,124

Radius of gyration: 12.44 Å; Cα contacts (8 Å, |Δi|>4): 47; chains: 1; bounding box: 28×28×33 Å

Mean predicted aligned error: 5.8 Å

Sequence (81 aa):
MRLLFILHRGLVEIRLLAGACRNKQVSDLADALELIPGLLKDWHDGDMEQVRSLLKTYQDKYPVGGFDFLARLGERNPLEF